Protein AF-A0A0V1KQI8-F1 (afdb_monomer_lite)

Organism: NCBI:txid6335

Structure (mmCIF, N/CA/C/O backbone):
data_AF-A0A0V1KQI8-F1
#
_entry.id   AF-A0A0V1KQI8-F1
#
loop_
_atom_site.group_PDB
_atom_site.id
_atom_site.type_symbol
_atom_site.label_atom_id
_atom_site.label_alt_id
_atom_site.label_comp_id
_atom_site.label_asym_id
_atom_site.label_entity_id
_atom_site.label_seq_id
_atom_site.pdbx_PDB_ins_code
_atom_site.Cartn_x
_atom_site.Cartn_y
_atom_site.Cartn_z
_atom_site.occupancy
_atom_site.B_iso_or_equiv
_atom_site.auth_seq_id
_atom_site.auth_comp_id
_atom_site.auth_asym_id
_atom_site.auth_atom_id
_atom_site.pdbx_PDB_model_num
ATOM 1 N N . MET A 1 1 ? -47.241 50.989 -43.806 1.00 43.31 1 MET A N 1
ATOM 2 C CA . MET A 1 1 ? -47.296 49.546 -44.140 1.00 43.31 1 MET A CA 1
ATOM 3 C C . MET A 1 1 ? -45.907 48.931 -43.971 1.00 43.31 1 MET A C 1
ATOM 5 O O . MET A 1 1 ? -44.962 49.522 -44.458 1.00 43.31 1 MET A O 1
ATOM 9 N N . LYS A 1 2 ? -45.836 47.772 -43.290 1.00 43.31 2 LYS A N 1
ATOM 10 C CA . LYS A 1 2 ? -44.856 46.656 -43.406 1.00 43.31 2 LYS A CA 1
ATOM 11 C C . LYS A 1 2 ? -43.349 46.990 -43.257 1.00 43.31 2 LYS A C 1
ATOM 13 O O . LYS A 1 2 ? -42.741 47.567 -44.138 1.00 43.31 2 LYS A O 1
ATOM 18 N N . LYS A 1 3 ? -42.757 46.705 -42.086 1.00 42.62 3 LYS A N 1
ATOM 19 C CA . LYS A 1 3 ? -42.059 45.454 -41.669 1.00 42.62 3 LYS A CA 1
ATOM 20 C C . LYS A 1 3 ? -40.589 45.385 -42.125 1.00 42.62 3 LYS A C 1
ATOM 22 O O . LYS A 1 3 ? -40.309 45.086 -43.274 1.00 42.62 3 LYS A O 1
ATOM 27 N N . GLY A 1 4 ? -39.677 45.519 -41.161 1.00 38.75 4 GLY A N 1
ATOM 28 C CA . GLY A 1 4 ? -38.266 45.141 -41.272 1.00 38.75 4 GLY A CA 1
ATOM 29 C C . GLY A 1 4 ? -37.797 44.525 -39.955 1.00 38.75 4 GLY A C 1
ATOM 30 O O . GLY A 1 4 ? -37.137 45.178 -39.154 1.00 38.75 4 GLY A O 1
ATOM 31 N N . VAL A 1 5 ? -38.221 43.290 -39.680 1.00 45.06 5 VAL A N 1
ATOM 32 C CA . VAL A 1 5 ? -37.802 42.541 -38.487 1.00 45.06 5 VAL A CA 1
ATOM 33 C C . VAL A 1 5 ? -36.377 42.040 -38.725 1.00 45.06 5 VAL A C 1
ATOM 35 O O . VAL A 1 5 ? -36.150 41.228 -39.620 1.00 45.06 5 VAL A O 1
ATOM 38 N N . LYS A 1 6 ? -35.411 42.515 -37.929 1.00 45.72 6 LYS A N 1
ATOM 39 C CA . LYS A 1 6 ? -34.069 41.921 -37.861 1.00 45.72 6 LYS A CA 1
ATOM 40 C C . LYS A 1 6 ? -34.200 40.485 -37.353 1.00 45.72 6 LYS A C 1
ATOM 42 O O . LYS A 1 6 ? -34.574 40.262 -36.204 1.00 45.72 6 LYS A O 1
ATOM 47 N N . ALA A 1 7 ? -33.875 39.521 -38.209 1.00 47.56 7 ALA A N 1
ATOM 48 C CA . ALA A 1 7 ? -33.742 38.126 -37.825 1.00 47.56 7 ALA A CA 1
ATOM 49 C C . ALA A 1 7 ? -32.539 37.970 -36.881 1.00 47.56 7 ALA A C 1
ATOM 51 O O . ALA A 1 7 ? -31.383 38.080 -37.292 1.00 47.56 7 ALA A O 1
ATOM 52 N N . GLN A 1 8 ? -32.816 37.721 -35.603 1.00 49.09 8 GLN A N 1
ATOM 53 C CA . GLN A 1 8 ? -31.828 37.209 -34.663 1.00 49.09 8 GLN A CA 1
ATOM 54 C C . GLN A 1 8 ? -31.461 35.785 -35.098 1.00 49.09 8 GLN A C 1
ATOM 56 O O . GLN A 1 8 ? -32.296 34.881 -35.089 1.00 49.09 8 GLN A O 1
ATOM 61 N N . LYS A 1 9 ? -30.203 35.577 -35.498 1.00 42.06 9 LYS A N 1
ATOM 62 C CA . LYS A 1 9 ? -29.637 34.237 -35.665 1.00 42.06 9 LYS A CA 1
ATOM 63 C C . LYS A 1 9 ? -29.552 33.610 -34.271 1.00 42.06 9 LYS A C 1
ATOM 65 O O . LYS A 1 9 ? -28.661 33.944 -33.495 1.00 42.06 9 LYS A O 1
ATOM 70 N N . ALA A 1 10 ? -30.497 32.732 -33.947 1.00 45.84 10 ALA A N 1
ATOM 71 C CA . ALA A 1 10 ? -30.422 31.895 -32.760 1.00 45.84 10 ALA A CA 1
ATOM 72 C C . ALA A 1 10 ? -29.189 30.987 -32.886 1.00 45.84 10 ALA A C 1
ATOM 74 O O . ALA A 1 10 ? -29.153 30.070 -33.711 1.00 45.84 10 ALA A O 1
ATOM 75 N N . ALA A 1 11 ? -28.155 31.266 -32.093 1.00 49.91 11 ALA A N 1
ATOM 76 C CA . ALA A 1 11 ? -27.067 30.330 -31.881 1.00 49.91 11 ALA A CA 1
ATOM 77 C C . ALA A 1 11 ? -27.671 29.081 -31.228 1.00 49.91 11 ALA A C 1
ATOM 79 O O . ALA A 1 11 ? -28.151 29.143 -30.098 1.00 49.91 11 ALA A O 1
ATOM 80 N N . LYS A 1 12 ? -27.693 27.957 -31.955 1.00 50.62 12 LYS A N 1
ATOM 81 C CA . LYS A 1 12 ? -27.994 26.652 -31.364 1.00 50.62 12 LYS A CA 1
ATOM 82 C C . LYS A 1 12 ? -26.971 26.428 -30.255 1.00 50.62 12 LYS A C 1
ATOM 84 O O . LYS A 1 12 ? -25.790 26.236 -30.540 1.00 50.62 12 LYS A O 1
ATOM 89 N N . SER A 1 13 ? -27.425 26.504 -29.009 1.00 45.00 13 SER A N 1
ATOM 90 C CA . SER A 1 13 ? -26.677 26.080 -27.837 1.00 45.00 13 SER A CA 1
ATOM 91 C C . SER A 1 13 ? -26.261 24.631 -28.062 1.00 45.00 13 SER A C 1
ATOM 93 O O . SER A 1 13 ? -27.087 23.720 -28.075 1.00 45.00 13 SER A O 1
ATOM 95 N N . GLY A 1 14 ? -24.971 24.438 -28.339 1.00 50.56 14 GLY A N 1
ATOM 96 C CA . GLY A 1 14 ? -24.377 23.120 -28.462 1.00 50.56 14 GLY A CA 1
ATOM 97 C C . GLY A 1 14 ? -24.629 22.363 -27.170 1.00 50.56 14 GLY A C 1
ATOM 98 O O . GLY A 1 14 ? -24.186 22.782 -26.102 1.00 50.56 14 GLY A O 1
ATOM 99 N N . ASP A 1 15 ? -25.379 21.274 -27.282 1.00 50.53 15 ASP A N 1
ATOM 100 C CA . ASP A 1 15 ? -25.628 20.324 -26.214 1.00 50.53 15 ASP A CA 1
ATOM 101 C C . ASP A 1 15 ? -24.279 19.740 -25.769 1.00 50.53 15 ASP A C 1
ATOM 103 O O . ASP A 1 15 ? -23.723 18.816 -26.373 1.00 50.53 15 ASP A O 1
ATOM 107 N N . HIS A 1 16 ? -23.673 20.360 -24.755 1.00 62.31 16 HIS A N 1
ATOM 108 C CA . HIS A 1 16 ? -22.486 19.836 -24.106 1.00 62.31 16 HIS A CA 1
ATOM 109 C C . HIS A 1 16 ? -22.902 18.566 -23.371 1.00 62.31 16 HIS A C 1
ATOM 111 O O . HIS A 1 16 ? -23.246 18.619 -22.189 1.00 62.31 16 HIS A O 1
ATOM 117 N N . LYS A 1 17 ? -22.852 17.424 -24.079 1.00 62.81 17 LYS A N 1
ATOM 118 C CA . LYS A 1 17 ? -22.967 16.081 -23.500 1.00 62.81 17 LYS A CA 1
ATOM 119 C C . LYS A 1 17 ? -22.202 16.072 -22.183 1.00 62.81 17 LYS A C 1
ATOM 121 O O . LYS A 1 17 ? -20.971 16.166 -22.173 1.00 62.81 17 LYS A O 1
ATOM 126 N N . ARG A 1 18 ? -22.952 16.018 -21.078 1.00 64.69 18 ARG A N 1
ATOM 127 C CA . ARG A 1 18 ? -22.412 15.997 -19.719 1.00 64.69 18 ARG A CA 1
ATOM 128 C C . ARG A 1 18 ? -21.355 14.902 -19.679 1.00 64.69 18 ARG A C 1
ATOM 130 O O . ARG A 1 18 ? -21.665 13.734 -19.905 1.00 64.69 18 ARG A O 1
ATOM 137 N N . ARG A 1 19 ? -20.091 15.288 -19.479 1.00 65.19 19 ARG A N 1
ATOM 138 C CA . ARG A 1 19 ? -18.984 14.333 -19.395 1.00 65.19 19 ARG A CA 1
ATOM 139 C C . ARG A 1 19 ? -19.321 13.368 -18.268 1.00 65.19 19 ARG A C 1
ATOM 141 O O . ARG A 1 19 ? -19.397 13.783 -17.114 1.00 65.19 19 ARG A O 1
ATOM 148 N N . HIS A 1 20 ? -19.554 12.103 -18.608 1.00 62.19 20 HIS A N 1
ATOM 149 C CA . HIS A 1 20 ? -19.769 11.082 -17.596 1.00 62.19 20 HIS A CA 1
ATOM 150 C C . HIS A 1 20 ? -18.548 11.079 -16.665 1.00 62.19 20 HIS A C 1
ATOM 152 O O . HIS A 1 20 ? -17.416 11.055 -17.168 1.00 62.19 20 HIS A O 1
ATOM 158 N N . PRO A 1 21 ? -18.736 11.142 -15.335 1.00 63.25 21 PRO A N 1
ATOM 159 C CA . PRO A 1 21 ? -17.620 11.048 -14.410 1.00 63.25 21 PRO A CA 1
ATOM 160 C C . PRO A 1 21 ? -16.864 9.752 -14.702 1.00 63.25 21 PRO A C 1
ATOM 162 O O . PRO A 1 21 ? -17.463 8.676 -14.786 1.00 63.25 21 PRO A O 1
ATOM 165 N N . ARG A 1 22 ? -15.549 9.863 -14.932 1.00 69.00 22 ARG A N 1
ATOM 166 C CA . ARG A 1 22 ? -14.702 8.696 -15.203 1.00 69.00 22 ARG A CA 1
ATOM 167 C C . ARG A 1 22 ? -14.851 7.736 -14.026 1.00 69.00 22 ARG A C 1
ATOM 169 O O . ARG A 1 22 ? -14.637 8.141 -12.882 1.00 69.00 22 ARG A O 1
ATOM 176 N N . LYS A 1 23 ? -15.217 6.482 -14.308 1.00 71.12 23 LYS A N 1
ATOM 177 C CA . LYS A 1 23 ? -15.204 5.418 -13.299 1.00 71.12 23 LYS A CA 1
ATOM 178 C C . LYS A 1 23 ? -13.810 5.388 -12.669 1.00 71.12 23 LYS A C 1
ATOM 180 O O . LYS A 1 23 ? -12.810 5.359 -13.389 1.00 71.12 23 LYS A O 1
ATOM 185 N N . LYS A 1 24 ? -13.749 5.464 -11.338 1.00 80.69 24 LYS A N 1
ATOM 186 C CA . LYS A 1 24 ? -12.502 5.250 -10.600 1.00 80.69 24 LYS A CA 1
ATOM 187 C C . LYS A 1 24 ? -12.117 3.787 -10.830 1.00 80.69 24 LYS A C 1
ATOM 189 O O . LYS A 1 24 ? -12.959 2.920 -10.646 1.00 80.69 24 LYS A O 1
ATOM 194 N N . SER A 1 25 ? -10.906 3.555 -11.319 1.00 91.25 25 SER A N 1
ATOM 195 C CA . SER A 1 25 ? -10.372 2.237 -11.671 1.00 91.25 25 SER A CA 1
ATOM 196 C C . SER A 1 25 ? -8.899 2.207 -11.288 1.00 91.25 25 SER A C 1
ATOM 198 O O . SER A 1 25 ? -8.212 3.233 -11.369 1.00 91.25 25 SER A O 1
ATOM 200 N N . PHE A 1 26 ? -8.402 1.037 -10.905 1.00 94.56 26 PHE A N 1
ATOM 201 C CA . PHE A 1 26 ? -6.999 0.804 -10.597 1.00 94.56 26 PHE A CA 1
ATOM 202 C C . PHE A 1 26 ? -6.128 0.599 -11.841 1.00 94.56 26 PHE A C 1
ATOM 204 O O . PHE A 1 26 ? -4.920 0.405 -11.704 1.00 94.56 26 PHE A O 1
ATOM 211 N N . ALA A 1 27 ? -6.685 0.714 -13.053 1.00 93.25 27 ALA A N 1
ATOM 212 C CA . ALA A 1 27 ? -5.983 0.413 -14.301 1.00 93.25 27 ALA A CA 1
ATOM 213 C C . ALA A 1 27 ? -4.622 1.118 -14.454 1.00 93.25 27 ALA A C 1
ATOM 215 O O . ALA A 1 27 ? -3.647 0.502 -14.885 1.00 93.25 27 ALA A O 1
ATOM 216 N N . SER A 1 28 ? -4.521 2.392 -14.050 1.00 94.06 28 SER A N 1
ATOM 217 C CA . SER A 1 28 ? -3.248 3.128 -14.090 1.00 94.06 28 SER A CA 1
ATOM 218 C C . SER A 1 28 ? -2.199 2.513 -13.162 1.00 94.06 28 SER A C 1
ATOM 220 O O . SER A 1 28 ? -1.040 2.391 -13.546 1.00 94.06 28 SER A O 1
ATOM 222 N N . TYR A 1 29 ? -2.588 2.118 -11.948 1.00 95.62 29 TYR A N 1
ATOM 223 C CA . TYR A 1 29 ? -1.676 1.536 -10.963 1.00 95.62 29 TYR A CA 1
ATOM 224 C C . TYR A 1 29 ? -1.259 0.123 -11.361 1.00 95.62 29 TYR A C 1
ATOM 226 O O . TYR A 1 29 ? -0.078 -0.203 -11.293 1.00 95.62 29 TYR A O 1
ATOM 234 N N . ILE A 1 30 ? -2.206 -0.681 -11.853 1.00 95.94 30 ILE A N 1
ATOM 235 C CA . ILE A 1 30 ? -1.940 -2.024 -12.382 1.00 95.94 30 ILE A CA 1
ATOM 236 C C . ILE A 1 30 ? -0.916 -1.936 -13.518 1.00 95.94 30 ILE A C 1
ATOM 238 O O . ILE A 1 30 ? 0.061 -2.682 -13.532 1.00 95.94 30 ILE A O 1
ATOM 242 N N . TYR A 1 31 ? -1.080 -0.976 -14.431 1.00 96.00 31 TYR A N 1
ATOM 243 C CA . TYR A 1 31 ? -0.121 -0.755 -15.509 1.00 96.00 31 TYR A CA 1
ATOM 244 C C . TYR A 1 31 ? 1.256 -0.304 -14.997 1.00 96.00 31 TYR A C 1
ATOM 246 O O . TYR A 1 31 ? 2.276 -0.812 -15.462 1.00 96.00 31 TYR A O 1
ATOM 254 N N . MET A 1 32 ? 1.312 0.606 -14.018 1.00 95.94 32 MET A N 1
ATOM 255 C CA . MET A 1 32 ? 2.579 1.040 -13.412 1.00 95.94 32 MET A CA 1
ATOM 256 C C . MET A 1 32 ? 3.337 -0.124 -12.766 1.00 95.94 32 MET A C 1
ATOM 258 O O . MET A 1 32 ? 4.540 -0.251 -12.981 1.00 95.94 32 MET A O 1
ATOM 262 N N . VAL A 1 33 ? 2.643 -0.987 -12.018 1.00 96.31 33 VAL A N 1
ATOM 263 C CA . VAL A 1 33 ? 3.242 -2.179 -11.399 1.00 96.31 33 VAL A CA 1
ATOM 264 C C . VAL A 1 33 ? 3.704 -3.168 -12.469 1.00 96.31 33 VAL A C 1
ATOM 266 O O . VAL A 1 33 ? 4.825 -3.666 -12.397 1.00 96.31 33 VAL A O 1
ATOM 269 N N . LEU A 1 34 ? 2.903 -3.395 -13.517 1.00 96.94 34 LEU A N 1
ATOM 270 C CA . LEU A 1 34 ? 3.294 -4.265 -14.627 1.00 96.94 34 LEU A CA 1
ATOM 271 C C . LEU A 1 34 ? 4.593 -3.793 -15.285 1.00 96.94 34 LEU A C 1
ATOM 273 O O . LEU A 1 34 ? 5.467 -4.609 -15.553 1.00 96.94 34 LEU A O 1
ATOM 277 N N . LYS A 1 35 ? 4.756 -2.485 -15.508 1.00 97.31 35 LYS A N 1
ATOM 278 C CA . LYS A 1 35 ? 5.973 -1.934 -16.120 1.00 97.31 35 LYS A CA 1
ATOM 279 C C . LYS A 1 35 ? 7.204 -1.985 -15.221 1.00 97.31 35 LYS A C 1
ATOM 281 O O . LYS A 1 35 ? 8.309 -2.017 -15.751 1.00 97.31 35 LYS A O 1
ATOM 286 N N . GLN A 1 36 ? 7.030 -2.032 -13.902 1.00 96.69 36 GLN A N 1
ATOM 287 C CA . GLN A 1 36 ? 8.140 -2.256 -12.971 1.00 96.69 36 GLN A CA 1
ATOM 288 C C . GLN A 1 36 ? 8.685 -3.686 -13.062 1.00 96.69 36 GLN A C 1
ATOM 290 O O . GLN A 1 36 ? 9.888 -3.879 -12.931 1.00 96.69 36 GLN A O 1
ATOM 295 N N . ILE A 1 37 ? 7.814 -4.672 -13.302 1.00 96.62 37 ILE A N 1
ATOM 296 C CA . ILE A 1 37 ? 8.188 -6.094 -13.360 1.00 96.62 37 ILE A CA 1
ATOM 297 C C . ILE A 1 37 ? 8.589 -6.498 -14.790 1.00 96.62 37 ILE A C 1
ATOM 299 O O . ILE A 1 37 ? 9.595 -7.172 -14.995 1.00 96.62 37 ILE A O 1
ATOM 303 N N . HIS A 1 38 ? 7.825 -6.055 -15.794 1.00 96.69 38 HIS A N 1
ATOM 304 C CA . HIS A 1 38 ? 8.009 -6.389 -17.208 1.00 96.69 38 HIS A CA 1
ATOM 305 C C . HIS A 1 38 ? 7.859 -5.149 -18.115 1.00 96.69 38 HIS A C 1
ATOM 307 O O . HIS A 1 38 ? 6.771 -4.870 -18.632 1.00 96.69 38 HIS A O 1
ATOM 313 N N . PRO A 1 39 ? 8.954 -4.414 -18.387 1.00 96.12 39 PRO A N 1
ATOM 314 C CA . PRO A 1 39 ? 8.909 -3.151 -19.132 1.00 96.12 39 PRO A CA 1
ATOM 315 C C . PRO A 1 39 ? 8.323 -3.260 -20.550 1.00 96.12 39 PRO A C 1
ATOM 317 O O . PRO A 1 39 ? 7.608 -2.363 -21.005 1.00 96.12 39 PRO A O 1
ATOM 320 N N . TYR A 1 40 ? 8.564 -4.374 -21.242 1.00 95.69 40 TYR A N 1
ATOM 321 C CA . TYR A 1 40 ? 8.193 -4.552 -22.653 1.00 95.69 40 TYR A CA 1
ATOM 322 C C . TYR A 1 40 ? 6.845 -5.258 -22.869 1.00 95.69 40 TYR A C 1
ATOM 324 O O . TYR A 1 40 ? 6.329 -5.253 -23.982 1.00 95.69 40 TYR A O 1
ATOM 332 N N . ILE A 1 41 ? 6.233 -5.820 -21.822 1.00 95.69 41 ILE A N 1
ATOM 333 C CA . ILE A 1 41 ? 4.964 -6.558 -21.930 1.00 95.69 41 ILE A CA 1
ATOM 334 C C . ILE A 1 41 ? 3.774 -5.591 -21.853 1.00 95.69 41 ILE A C 1
ATOM 336 O O . ILE A 1 41 ? 3.774 -4.636 -21.069 1.00 95.69 41 ILE A O 1
ATOM 340 N N . GLY A 1 42 ? 2.765 -5.816 -22.695 1.00 94.31 42 GLY A N 1
ATOM 341 C CA . GLY A 1 42 ? 1.478 -5.118 -22.668 1.00 94.31 42 GLY A CA 1
ATOM 342 C C . GLY A 1 42 ? 0.379 -5.958 -22.013 1.00 94.31 42 GLY A C 1
ATOM 343 O O . GLY A 1 42 ? 0.493 -7.174 -21.909 1.00 94.31 42 GLY A O 1
ATOM 344 N N . ILE A 1 43 ? -0.706 -5.309 -21.592 1.00 96.44 43 ILE A N 1
ATOM 345 C CA . ILE A 1 43 ? -1.884 -5.962 -21.004 1.00 96.44 43 ILE A CA 1
ATOM 346 C C . ILE A 1 43 ? -3.122 -5.626 -21.834 1.00 96.44 43 ILE A C 1
ATOM 348 O O . ILE A 1 43 ? -3.325 -4.477 -22.223 1.00 96.44 43 ILE A O 1
ATOM 352 N N . SER A 1 44 ? -3.942 -6.634 -22.133 1.00 97.38 44 SER A N 1
ATOM 353 C CA . SER A 1 44 ? -5.177 -6.444 -22.900 1.00 97.38 44 SER A CA 1
ATOM 354 C C . SER A 1 44 ? -6.266 -5.776 -22.055 1.00 97.38 44 SER A C 1
ATOM 356 O O . SER A 1 44 ? -6.281 -5.902 -20.831 1.00 97.38 44 SER A O 1
ATOM 358 N N . ASN A 1 45 ? -7.239 -5.121 -22.696 1.00 95.00 45 ASN A N 1
ATOM 359 C CA . ASN A 1 45 ? -8.359 -4.485 -21.988 1.00 95.00 45 ASN A CA 1
ATOM 360 C C . ASN A 1 45 ? -9.180 -5.488 -21.158 1.00 95.00 45 ASN A C 1
ATOM 362 O O . ASN A 1 45 ? -9.629 -5.163 -20.060 1.00 95.00 45 ASN A O 1
ATOM 366 N N . ARG A 1 46 ? -9.342 -6.725 -21.654 1.00 97.00 46 ARG A N 1
ATOM 367 C CA . ARG A 1 46 ? -10.029 -7.799 -20.923 1.00 97.00 46 ARG A CA 1
ATOM 368 C C . ARG A 1 46 ? -9.244 -8.214 -19.679 1.00 97.00 46 ARG A C 1
ATOM 370 O O . ARG A 1 46 ? -9.827 -8.292 -18.605 1.00 97.00 46 ARG A O 1
ATOM 377 N N . ALA A 1 47 ? -7.935 -8.431 -19.814 1.00 97.00 47 ALA A N 1
ATOM 378 C CA . ALA A 1 47 ? -7.075 -8.758 -18.678 1.00 97.00 47 ALA A CA 1
ATOM 379 C C . ALA A 1 47 ? -7.039 -7.614 -17.653 1.00 97.00 47 ALA A C 1
ATOM 381 O O . ALA A 1 47 ? -7.132 -7.864 -16.456 1.00 97.00 47 ALA A O 1
ATOM 382 N N . MET A 1 48 ? -7.000 -6.361 -18.113 1.00 95.88 48 MET A N 1
ATOM 383 C CA . MET A 1 48 ? -7.069 -5.191 -17.239 1.00 95.88 48 MET A CA 1
ATOM 384 C C . MET A 1 48 ? -8.370 -5.155 -16.431 1.00 95.88 48 MET A C 1
ATOM 386 O O . MET A 1 48 ? -8.326 -4.934 -15.227 1.00 95.88 48 MET A O 1
ATOM 390 N N . SER A 1 49 ? -9.518 -5.420 -17.065 1.00 95.81 49 SER A N 1
ATOM 391 C CA . SER A 1 49 ? -10.807 -5.465 -16.362 1.00 95.81 49 SER A CA 1
ATOM 392 C C . SER A 1 49 ? -10.854 -6.567 -15.304 1.00 95.81 49 SER A C 1
ATOM 394 O O . SER A 1 49 ? -11.400 -6.341 -14.231 1.00 95.81 49 SER A O 1
ATOM 396 N N . ILE A 1 50 ? -10.281 -7.742 -15.589 1.00 97.00 50 ILE A N 1
ATOM 397 C CA . ILE A 1 50 ? -10.210 -8.850 -14.624 1.00 97.00 50 ILE A CA 1
ATOM 398 C C . ILE A 1 50 ? -9.351 -8.447 -13.421 1.00 97.00 50 ILE A C 1
ATOM 400 O O . ILE A 1 50 ? -9.760 -8.647 -12.281 1.00 97.00 50 ILE A O 1
ATOM 404 N N . MET A 1 51 ? -8.189 -7.836 -13.669 1.00 97.38 51 MET A N 1
ATOM 405 C CA . MET A 1 51 ? -7.291 -7.375 -12.607 1.00 97.38 51 MET A CA 1
ATOM 406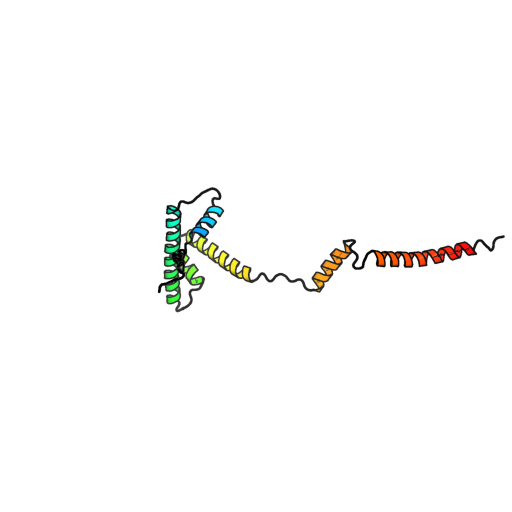 C C . MET A 1 51 ? -7.921 -6.266 -11.756 1.00 97.38 51 MET A C 1
ATOM 408 O O . MET A 1 51 ? -7.781 -6.283 -10.538 1.00 97.38 51 MET A O 1
ATOM 412 N N . ASP A 1 52 ? -8.636 -5.324 -12.374 1.00 95.62 52 ASP A N 1
ATOM 413 C CA . ASP A 1 52 ? -9.334 -4.249 -11.661 1.00 95.62 52 ASP A CA 1
ATOM 414 C C . ASP A 1 52 ? -10.422 -4.814 -10.733 1.00 95.62 52 ASP A C 1
ATOM 416 O O . ASP A 1 52 ? -10.464 -4.488 -9.549 1.00 95.62 52 ASP A O 1
ATOM 420 N N . SER A 1 53 ? -11.245 -5.742 -11.233 1.00 96.56 53 SER A N 1
ATOM 421 C CA . SER A 1 53 ? -12.247 -6.439 -10.418 1.00 96.56 53 SER A CA 1
ATOM 422 C C . SER A 1 53 ? -11.626 -7.277 -9.299 1.00 96.56 53 SER A C 1
ATOM 424 O O . SER A 1 53 ? -12.152 -7.278 -8.190 1.00 96.56 53 SER A O 1
ATOM 426 N N . PHE A 1 54 ? -10.497 -7.945 -9.554 1.00 96.75 54 PHE A N 1
ATOM 427 C CA . PHE A 1 54 ? -9.774 -8.703 -8.531 1.00 96.75 54 PHE A CA 1
ATOM 428 C C . PHE A 1 54 ? -9.318 -7.810 -7.369 1.00 96.75 54 PHE A C 1
ATOM 430 O O . PHE A 1 54 ? -9.466 -8.186 -6.208 1.00 96.75 54 PHE A O 1
ATOM 437 N N . VAL A 1 55 ? -8.813 -6.607 -7.662 1.00 96.19 55 VAL A N 1
ATOM 438 C CA . VAL A 1 55 ? -8.418 -5.650 -6.616 1.00 96.19 55 VAL A CA 1
ATOM 439 C C . VAL A 1 55 ? -9.616 -5.261 -5.749 1.00 96.19 55 VAL A C 1
ATOM 441 O O . VAL A 1 55 ? -9.480 -5.226 -4.526 1.00 96.19 55 VAL A O 1
ATOM 444 N N . TYR A 1 56 ? -10.781 -5.010 -6.352 1.00 95.69 56 TYR A N 1
ATOM 445 C CA . TYR A 1 56 ? -11.997 -4.699 -5.599 1.00 95.69 56 TYR A CA 1
ATOM 446 C C . TYR A 1 56 ? -12.480 -5.870 -4.735 1.00 95.69 56 TYR A C 1
ATOM 448 O O . TYR A 1 56 ? -12.782 -5.652 -3.567 1.00 95.69 56 TYR A O 1
ATOM 456 N N . ASP A 1 57 ? -12.473 -7.104 -5.250 1.00 96.81 57 ASP A N 1
ATOM 457 C CA . ASP A 1 57 ? -12.870 -8.290 -4.474 1.00 96.81 57 ASP A CA 1
ATOM 458 C C . ASP A 1 57 ? -11.983 -8.474 -3.228 1.00 96.81 57 ASP A C 1
ATOM 460 O O . ASP A 1 57 ? -12.471 -8.640 -2.110 1.00 96.81 57 ASP A O 1
ATOM 464 N N . ILE A 1 58 ? -10.661 -8.353 -3.383 1.00 96.50 58 ILE A N 1
ATOM 465 C CA . ILE A 1 58 ? -9.737 -8.442 -2.244 1.00 96.50 58 ILE A CA 1
ATOM 466 C C . ILE A 1 58 ? -9.918 -7.271 -1.273 1.00 96.50 58 ILE A C 1
ATOM 468 O O . ILE A 1 58 ? -9.869 -7.471 -0.057 1.00 96.50 58 ILE A O 1
ATOM 472 N N . PHE A 1 59 ? -10.136 -6.058 -1.786 1.00 96.25 59 PHE A N 1
ATOM 473 C CA . PHE A 1 59 ? -10.365 -4.877 -0.958 1.00 96.25 59 PHE A CA 1
ATOM 474 C C . PHE A 1 59 ? -11.622 -5.023 -0.097 1.00 96.25 59 PHE A C 1
ATOM 476 O O . PHE A 1 59 ? -11.553 -4.803 1.112 1.00 96.25 59 PHE A O 1
ATOM 483 N N . ASP A 1 60 ? -12.738 -5.441 -0.693 1.00 96.56 60 ASP A N 1
ATOM 484 C CA . ASP A 1 60 ? -14.004 -5.610 0.017 1.00 96.56 60 ASP A CA 1
ATOM 485 C C . ASP A 1 60 ? -13.893 -6.710 1.077 1.00 96.56 60 ASP A C 1
ATOM 487 O O . ASP A 1 60 ? -14.294 -6.503 2.225 1.00 96.56 60 ASP A O 1
ATOM 491 N N . ARG A 1 61 ? -13.253 -7.842 0.754 1.00 97.44 61 ARG A N 1
ATOM 492 C CA . ARG A 1 61 ? -12.991 -8.909 1.735 1.00 97.44 61 ARG A CA 1
ATOM 493 C C . ARG A 1 61 ? -12.163 -8.408 2.917 1.00 97.44 61 ARG A C 1
ATOM 495 O O . ARG A 1 61 ? -12.523 -8.660 4.066 1.00 97.44 61 ARG A O 1
ATOM 502 N N . LEU A 1 62 ? -11.080 -7.672 2.655 1.00 97.12 62 LEU A N 1
ATOM 503 C CA . LEU A 1 62 ? -10.227 -7.098 3.702 1.00 97.12 62 LEU A CA 1
ATOM 504 C C . LEU A 1 62 ? -10.976 -6.085 4.567 1.00 97.12 62 LEU A C 1
ATOM 506 O O . LEU A 1 62 ? -10.823 -6.100 5.787 1.00 97.12 62 LEU A O 1
ATOM 510 N N . ALA A 1 63 ? -11.772 -5.212 3.952 1.00 96.56 63 ALA A N 1
ATOM 511 C CA . ALA A 1 63 ? -12.528 -4.185 4.656 1.00 96.56 63 ALA A CA 1
ATOM 512 C C . ALA A 1 63 ? -13.590 -4.796 5.578 1.00 96.56 63 ALA A C 1
ATOM 514 O O . ALA A 1 63 ? -13.700 -4.395 6.739 1.00 96.56 63 ALA A O 1
ATOM 515 N N . VAL A 1 64 ? -14.328 -5.797 5.088 1.00 97.12 64 VAL A N 1
ATOM 516 C CA . VAL A 1 64 ? -15.329 -6.522 5.881 1.00 97.12 64 VAL A CA 1
ATOM 517 C C . VAL A 1 64 ? -14.668 -7.220 7.066 1.00 97.12 64 VAL A C 1
ATOM 519 O O . VAL A 1 64 ? -15.127 -7.071 8.199 1.00 97.12 64 VAL A O 1
ATOM 522 N N . GLU A 1 65 ? -13.569 -7.935 6.835 1.00 97.25 65 GLU A N 1
ATOM 523 C CA . GLU A 1 65 ? -12.904 -8.685 7.899 1.00 97.25 65 GLU A CA 1
ATOM 524 C C . GLU A 1 65 ? -12.254 -7.755 8.937 1.00 97.25 65 GLU A C 1
ATOM 526 O O . GLU A 1 65 ? -12.404 -7.955 10.142 1.00 97.25 65 GLU A O 1
ATOM 531 N N . ALA A 1 66 ? -11.622 -6.664 8.500 1.00 97.31 66 ALA A N 1
ATOM 532 C CA . ALA A 1 66 ? -11.071 -5.661 9.408 1.00 97.31 66 ALA A CA 1
ATOM 533 C C . ALA A 1 66 ? -12.160 -4.939 10.219 1.00 97.31 66 ALA A C 1
ATOM 535 O O . ALA A 1 66 ? -11.957 -4.654 11.399 1.00 97.31 66 ALA A O 1
ATOM 536 N N . SER A 1 67 ? -13.327 -4.679 9.618 1.00 96.88 67 SER A N 1
ATOM 537 C CA . SER A 1 67 ? -14.481 -4.115 10.326 1.00 96.88 67 SER A CA 1
ATOM 538 C C . SER A 1 67 ? -15.001 -5.069 11.403 1.00 96.88 67 SER A C 1
ATOM 540 O O . SER A 1 67 ? -15.227 -4.641 12.535 1.00 96.88 67 SER A O 1
ATOM 542 N N . ARG A 1 68 ? -15.112 -6.370 11.101 1.00 96.38 68 ARG A N 1
ATOM 543 C CA . ARG A 1 68 ? -15.479 -7.392 12.094 1.00 96.38 68 ARG A CA 1
ATOM 544 C C . ARG A 1 68 ? -14.485 -7.428 13.254 1.00 96.38 68 ARG A C 1
ATOM 546 O O . ARG A 1 68 ? -14.901 -7.387 14.407 1.00 96.38 68 ARG A O 1
ATOM 553 N N . LEU A 1 69 ? -13.182 -7.423 12.968 1.00 96.50 69 LEU A N 1
ATOM 554 C CA . LEU A 1 69 ? -12.124 -7.407 13.988 1.00 96.50 69 LEU A CA 1
ATOM 555 C C . LEU A 1 69 ? -12.153 -6.154 14.877 1.00 96.50 69 LEU A C 1
ATOM 557 O O . LEU A 1 69 ? -11.931 -6.254 16.089 1.00 96.50 69 LEU A O 1
ATOM 561 N N . ALA A 1 70 ? -12.455 -4.988 14.302 1.00 96.31 70 ALA A N 1
ATOM 562 C CA . ALA A 1 70 ? -12.630 -3.753 15.063 1.00 96.31 70 ALA A CA 1
ATOM 563 C C . ALA A 1 70 ? -13.837 -3.852 16.010 1.00 96.31 70 ALA A C 1
ATOM 565 O O . ALA A 1 70 ? -13.711 -3.537 17.196 1.00 96.31 70 ALA A O 1
ATOM 566 N N . ASN A 1 71 ? -14.958 -4.393 15.520 1.00 95.31 71 ASN A N 1
ATOM 567 C CA . ASN A 1 71 ? -16.172 -4.600 16.310 1.00 95.31 71 ASN A CA 1
ATOM 568 C C . ASN A 1 71 ? -15.960 -5.607 17.451 1.00 95.31 71 ASN A C 1
ATOM 570 O O . ASN A 1 71 ? -16.381 -5.343 18.574 1.00 95.31 71 ASN A O 1
ATOM 574 N N . TYR A 1 72 ? -15.245 -6.715 17.215 1.00 94.25 72 TYR A N 1
ATOM 575 C CA . TYR A 1 72 ? -14.885 -7.662 18.282 1.00 94.25 72 TYR A CA 1
ATOM 576 C C . TYR A 1 72 ? -14.036 -7.012 19.376 1.00 94.25 72 TYR A C 1
ATOM 578 O O . TYR A 1 72 ? -14.194 -7.316 20.555 1.00 94.25 72 TYR A O 1
ATOM 586 N N . SER A 1 73 ? -13.165 -6.082 18.988 1.00 91.75 73 SER A N 1
ATOM 587 C CA . SER A 1 73 ? -12.309 -5.333 19.911 1.00 91.75 73 SER A CA 1
ATOM 588 C C . SER A 1 73 ? -13.012 -4.123 20.545 1.00 91.75 73 SER A C 1
ATOM 590 O O . SER A 1 73 ? -12.348 -3.351 21.236 1.00 91.75 73 SER A O 1
ATOM 592 N N . GLN A 1 74 ? -14.316 -3.930 20.292 1.00 92.94 74 GLN A N 1
ATOM 593 C CA . GLN A 1 74 ? -15.119 -2.779 20.738 1.00 92.94 74 GLN A CA 1
ATOM 594 C C . GLN A 1 74 ? -14.526 -1.423 20.317 1.00 92.94 74 GLN A C 1
ATOM 596 O O . GLN A 1 74 ? -14.573 -0.437 21.052 1.00 92.94 74 GLN A O 1
ATOM 601 N N . ARG A 1 75 ? -13.927 -1.365 19.121 1.00 92.38 75 ARG A N 1
ATOM 602 C CA . ARG A 1 75 ? -13.350 -0.145 18.545 1.00 92.38 75 ARG A CA 1
ATOM 603 C C . ARG A 1 75 ? -14.182 0.331 17.365 1.00 92.38 75 ARG A C 1
ATOM 605 O O . ARG A 1 75 ? -14.503 -0.441 16.473 1.00 92.38 75 ARG A O 1
ATOM 612 N N . THR A 1 76 ? -14.430 1.635 17.308 1.00 93.12 76 THR A N 1
ATOM 613 C CA . THR A 1 76 ? -15.101 2.298 16.175 1.00 93.12 76 THR A CA 1
ATOM 614 C 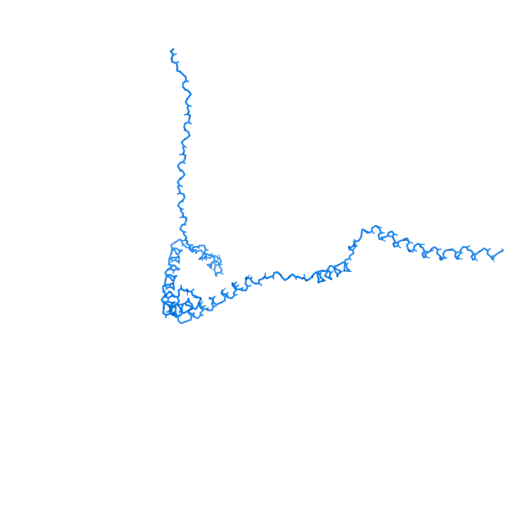C . THR A 1 76 ? -14.137 2.703 15.057 1.00 93.12 76 THR A C 1
ATOM 616 O O . THR A 1 76 ? -14.563 3.167 14.003 1.00 93.12 76 THR A O 1
ATOM 619 N N . THR A 1 77 ? -12.831 2.554 15.285 1.00 95.00 77 THR A N 1
ATOM 620 C CA . THR A 1 77 ? -11.775 2.963 14.356 1.00 95.00 77 THR A CA 1
ATOM 621 C C . THR A 1 77 ? -11.009 1.738 13.882 1.00 95.00 77 THR A C 1
ATOM 623 O O . THR A 1 77 ? -10.424 1.022 14.693 1.00 95.00 77 THR A O 1
ATOM 626 N N . ILE A 1 78 ? -10.959 1.533 12.565 1.00 95.69 78 ILE A N 1
ATOM 627 C CA . ILE A 1 78 ? -10.126 0.500 11.942 1.00 95.69 78 ILE A CA 1
ATOM 628 C C . ILE A 1 78 ? -8.682 1.009 11.904 1.00 95.69 78 ILE A C 1
ATOM 630 O O . ILE A 1 78 ? -8.377 1.993 11.228 1.00 95.69 78 ILE A O 1
ATOM 634 N N . THR A 1 79 ? -7.784 0.356 12.639 1.00 95.19 79 THR A N 1
ATOM 635 C CA . THR A 1 79 ? -6.352 0.675 12.663 1.00 95.19 79 THR A CA 1
ATOM 636 C C . THR A 1 79 ? -5.572 -0.261 11.739 1.00 95.19 79 THR A C 1
ATOM 638 O O . THR A 1 79 ? -6.088 -1.252 11.215 1.00 95.19 79 THR A O 1
ATOM 641 N N . SER A 1 80 ? -4.280 0.022 11.542 1.00 93.88 80 SER A N 1
ATOM 642 C CA . SER A 1 80 ? -3.394 -0.870 10.785 1.00 93.88 80 SER A CA 1
ATOM 643 C C . SER A 1 80 ? -3.307 -2.274 11.391 1.00 93.88 80 SER A C 1
ATOM 645 O O . SER A 1 80 ? -3.020 -3.219 10.660 1.00 93.88 80 SER A O 1
ATOM 647 N N . ARG A 1 81 ? -3.594 -2.435 12.692 1.00 94.31 81 ARG A N 1
ATOM 648 C CA . ARG A 1 81 ? -3.599 -3.737 13.367 1.00 94.31 81 ARG A CA 1
ATOM 649 C C . ARG A 1 81 ? -4.738 -4.627 12.879 1.00 94.31 81 ARG A C 1
ATOM 651 O O . ARG A 1 81 ? -4.491 -5.799 12.604 1.00 94.31 81 ARG A O 1
ATOM 658 N N . GLU A 1 82 ? -5.953 -4.094 12.754 1.00 95.69 82 GLU A N 1
ATOM 659 C CA . GLU A 1 82 ? -7.101 -4.861 12.262 1.00 95.69 82 GLU A CA 1
ATOM 660 C C . GLU A 1 82 ? -6.911 -5.232 10.784 1.00 95.69 82 GLU A C 1
ATOM 662 O O . GLU A 1 82 ? -7.164 -6.373 10.410 1.00 95.69 82 GLU A O 1
ATOM 667 N N . ILE A 1 83 ? -6.344 -4.333 9.969 1.00 96.81 83 ILE A N 1
ATOM 668 C CA . ILE A 1 83 ? -5.972 -4.644 8.578 1.00 96.81 83 ILE A CA 1
ATOM 669 C C . ILE A 1 83 ? -4.904 -5.749 8.525 1.00 96.81 83 ILE A C 1
ATOM 671 O O . ILE A 1 83 ? -5.037 -6.706 7.769 1.00 96.81 83 ILE A O 1
ATOM 675 N N . GLN A 1 84 ? -3.854 -5.664 9.346 1.00 96.19 84 GLN A N 1
ATOM 676 C CA . GLN A 1 84 ? -2.782 -6.664 9.381 1.00 96.19 84 GLN A CA 1
ATOM 677 C C . GLN A 1 84 ? -3.288 -8.045 9.824 1.00 96.19 84 GLN A C 1
ATOM 679 O O . GLN A 1 84 ? -2.845 -9.065 9.295 1.00 96.19 84 GLN A O 1
ATOM 684 N N . ALA A 1 85 ? -4.211 -8.087 10.785 1.00 96.00 85 ALA A N 1
ATOM 685 C CA . ALA A 1 85 ? -4.865 -9.319 11.206 1.00 96.00 85 ALA A CA 1
ATOM 686 C C . ALA A 1 85 ? -5.794 -9.870 10.110 1.00 96.00 85 ALA A C 1
ATOM 688 O O . ALA A 1 85 ? -5.698 -11.053 9.796 1.00 96.00 85 ALA A O 1
ATOM 689 N N . ALA A 1 86 ? -6.594 -9.024 9.453 1.00 97.00 86 ALA A N 1
ATOM 690 C CA . ALA A 1 86 ? -7.448 -9.422 8.331 1.00 97.00 86 ALA A CA 1
ATOM 691 C C . ALA A 1 86 ? -6.642 -10.037 7.172 1.00 97.00 86 ALA A C 1
ATOM 693 O O . ALA A 1 86 ? -7.015 -11.080 6.643 1.00 97.00 86 ALA A O 1
ATOM 694 N N . VAL A 1 87 ? -5.485 -9.456 6.828 1.00 97.50 87 VAL A N 1
ATOM 695 C CA . VAL A 1 87 ? -4.567 -10.018 5.818 1.00 97.50 87 VAL A CA 1
ATOM 696 C C . VAL A 1 87 ? -4.115 -11.430 6.196 1.00 97.50 87 VAL A C 1
ATOM 698 O O . VAL A 1 87 ? -4.050 -12.302 5.331 1.00 97.50 87 VAL A O 1
ATOM 701 N N . ARG A 1 88 ? -3.833 -11.677 7.481 1.00 96.38 88 ARG A N 1
ATOM 702 C CA . ARG A 1 88 ? -3.412 -13.001 7.961 1.00 96.38 88 ARG A CA 1
ATOM 703 C C . ARG A 1 88 ? -4.521 -14.044 7.927 1.00 96.38 88 ARG A C 1
ATOM 705 O O . ARG A 1 88 ? -4.203 -15.220 7.814 1.00 96.38 88 ARG A O 1
ATOM 712 N N . LEU A 1 89 ? -5.776 -13.617 8.037 1.00 96.19 89 LEU A N 1
ATOM 713 C CA . LEU A 1 89 ? -6.939 -14.499 7.955 1.00 96.19 89 LEU A CA 1
ATOM 714 C C . LEU A 1 89 ? -7.308 -14.823 6.502 1.00 96.19 89 LEU A C 1
ATOM 716 O O . LEU A 1 89 ? -7.693 -15.949 6.207 1.00 96.19 89 LEU A O 1
ATOM 720 N N . LEU A 1 90 ? -7.178 -13.850 5.596 1.00 95.50 90 LEU A N 1
ATOM 721 C CA . LEU A 1 90 ? -7.614 -13.993 4.205 1.00 95.50 90 LEU A CA 1
ATOM 722 C C . LEU A 1 90 ? -6.556 -14.601 3.277 1.00 95.50 90 LEU A C 1
ATOM 724 O O . LEU A 1 90 ? -6.921 -15.240 2.291 1.00 95.50 90 LEU A O 1
ATOM 728 N N . LEU A 1 91 ? -5.262 -14.390 3.544 1.00 95.00 91 LEU A N 1
ATOM 729 C CA . LEU A 1 91 ? -4.183 -14.887 2.686 1.00 95.00 91 LEU A CA 1
ATOM 730 C C . LEU A 1 91 ? -3.499 -16.126 3.287 1.00 95.00 91 LEU A C 1
ATOM 732 O O . LEU A 1 91 ? -3.150 -16.121 4.469 1.00 95.00 91 LEU A O 1
ATOM 736 N N . PRO A 1 92 ? -3.219 -17.167 2.484 1.00 95.50 92 PRO A N 1
ATOM 737 C CA . PRO A 1 92 ? -2.562 -18.374 2.972 1.00 95.50 92 PRO A CA 1
ATOM 738 C C . PRO A 1 92 ? -1.033 -18.225 3.060 1.00 95.50 92 PRO A C 1
ATOM 740 O O . PRO A 1 92 ? -0.399 -17.564 2.233 1.00 95.50 92 PRO A O 1
ATOM 743 N N . GLY A 1 93 ? -0.433 -18.913 4.038 1.00 95.19 93 GLY A N 1
ATOM 744 C CA . GLY A 1 93 ? 1.000 -19.232 4.093 1.00 95.19 93 GLY A CA 1
ATOM 745 C C . GLY A 1 93 ? 1.949 -18.051 3.854 1.00 95.19 93 GLY A C 1
ATOM 746 O O . GLY A 1 93 ? 1.895 -17.032 4.546 1.00 95.19 93 GLY A O 1
ATOM 747 N N . GLU A 1 94 ? 2.840 -18.203 2.871 1.00 95.12 94 GLU A N 1
ATOM 748 C CA . GLU A 1 94 ? 3.874 -17.212 2.537 1.00 95.12 94 GLU A CA 1
ATOM 749 C C . GLU A 1 94 ? 3.306 -15.897 1.979 1.00 95.12 94 GLU A C 1
ATOM 751 O O . GLU A 1 94 ? 3.874 -14.830 2.220 1.00 95.12 94 GLU A O 1
ATOM 756 N N . LEU A 1 95 ? 2.145 -15.928 1.311 1.00 95.44 95 LEU A N 1
ATOM 757 C CA . LEU A 1 95 ? 1.516 -14.712 0.776 1.00 95.44 95 LEU A CA 1
ATOM 758 C C . LEU A 1 95 ? 1.142 -13.743 1.897 1.00 95.44 95 LEU A C 1
ATOM 760 O O . LEU A 1 95 ? 1.387 -12.543 1.785 1.00 95.44 95 LEU A O 1
ATOM 764 N N . SER A 1 96 ? 0.609 -14.265 3.002 1.00 95.75 96 SER A N 1
ATOM 765 C CA . SER A 1 96 ? 0.287 -13.470 4.190 1.00 95.75 96 SER A CA 1
ATOM 766 C C . SER A 1 96 ? 1.532 -12.826 4.801 1.00 95.75 96 SER A C 1
ATOM 768 O O . SER A 1 96 ? 1.534 -11.629 5.099 1.00 95.75 96 SER A O 1
ATOM 770 N N . LYS A 1 97 ? 2.631 -13.581 4.927 1.00 96.69 97 LYS A N 1
ATOM 771 C CA . LYS A 1 97 ? 3.894 -13.068 5.480 1.00 96.69 97 LYS A CA 1
ATOM 772 C C . LYS A 1 97 ? 4.450 -11.921 4.636 1.00 96.69 97 LYS A C 1
ATOM 774 O O . LYS A 1 97 ? 4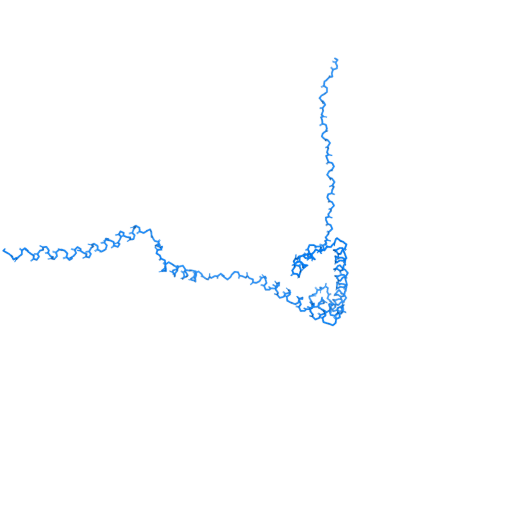.799 -10.873 5.185 1.00 96.69 97 LYS A O 1
ATOM 779 N N . HIS A 1 98 ? 4.488 -12.092 3.315 1.00 97.31 98 HIS A N 1
ATOM 780 C CA . HIS A 1 98 ? 4.956 -11.058 2.394 1.00 97.31 98 HIS A CA 1
ATOM 781 C C . HIS A 1 98 ? 4.033 -9.839 2.383 1.00 97.31 98 HIS A C 1
ATOM 783 O O . HIS A 1 98 ? 4.519 -8.719 2.517 1.00 97.31 98 HIS A O 1
ATOM 789 N N . ALA A 1 99 ? 2.714 -10.033 2.311 1.00 96.69 99 ALA A N 1
ATOM 790 C CA . ALA A 1 99 ? 1.749 -8.934 2.323 1.00 96.69 99 ALA A CA 1
ATOM 791 C C . ALA A 1 99 ? 1.856 -8.091 3.603 1.00 96.69 99 ALA A C 1
ATOM 793 O O . ALA A 1 99 ? 1.866 -6.861 3.548 1.00 96.69 99 ALA A O 1
ATOM 794 N N . VAL A 1 100 ? 2.009 -8.745 4.759 1.00 96.56 100 VAL A N 1
ATOM 795 C CA . VAL A 1 100 ? 2.230 -8.062 6.036 1.00 96.56 100 VAL A CA 1
ATOM 796 C C . VAL A 1 100 ? 3.567 -7.316 6.044 1.00 96.56 100 VAL A C 1
ATOM 798 O O . VAL A 1 100 ? 3.611 -6.175 6.499 1.00 96.56 100 VAL A O 1
ATOM 801 N N . SER A 1 101 ? 4.643 -7.923 5.534 1.00 96.88 101 SER A N 1
ATOM 802 C CA . SER A 1 101 ? 5.963 -7.281 5.446 1.00 96.88 101 SER A CA 1
ATOM 803 C C . SER A 1 101 ? 5.951 -6.042 4.544 1.00 96.88 101 SER A C 1
ATOM 805 O O . SER A 1 101 ? 6.454 -4.987 4.926 1.00 96.88 101 SER A O 1
ATOM 807 N N . GLU A 1 102 ? 5.335 -6.125 3.365 1.00 96.81 102 GLU A N 1
ATOM 808 C CA . GLU A 1 102 ? 5.196 -4.981 2.460 1.00 96.81 102 GLU A CA 1
ATOM 809 C C . GLU A 1 102 ? 4.301 -3.889 3.064 1.00 96.81 102 GLU A C 1
ATOM 811 O O . GLU A 1 102 ? 4.625 -2.699 2.989 1.00 96.81 102 GLU A O 1
ATOM 816 N N . GLY A 1 103 ? 3.229 -4.279 3.759 1.00 95.81 103 GLY A N 1
ATOM 817 C CA . GLY A 1 103 ? 2.358 -3.354 4.481 1.00 95.81 103 GLY A CA 1
ATOM 818 C C . GLY A 1 103 ? 3.090 -2.571 5.576 1.00 95.81 103 GLY A C 1
ATOM 819 O O . GLY A 1 103 ? 2.973 -1.345 5.646 1.00 95.81 103 GLY A O 1
ATOM 820 N N . THR A 1 104 ? 3.894 -3.239 6.409 1.00 95.81 104 THR A N 1
ATOM 821 C CA . THR A 1 104 ? 4.658 -2.562 7.472 1.00 95.81 104 THR A CA 1
ATOM 822 C C . THR A 1 104 ? 5.727 -1.637 6.897 1.00 95.81 104 THR A C 1
ATOM 824 O O . THR A 1 104 ? 5.834 -0.493 7.343 1.00 95.81 104 THR A O 1
ATOM 827 N N . LYS A 1 105 ? 6.449 -2.064 5.849 1.00 95.94 105 LYS A N 1
ATOM 828 C CA . LYS A 1 105 ? 7.407 -1.210 5.122 1.00 95.94 105 LYS A CA 1
ATOM 829 C C . LYS A 1 105 ? 6.741 0.058 4.584 1.00 95.94 105 LYS A C 1
ATOM 831 O O . LYS A 1 105 ? 7.298 1.150 4.726 1.00 95.94 105 LYS A O 1
ATOM 836 N N . ALA A 1 106 ? 5.550 -0.062 3.993 1.00 94.75 106 ALA A N 1
ATOM 837 C CA . ALA A 1 106 ? 4.801 1.078 3.469 1.00 94.75 106 ALA A CA 1
ATOM 838 C C . ALA A 1 106 ? 4.417 2.073 4.577 1.00 94.75 106 ALA A C 1
ATOM 840 O O . ALA A 1 106 ? 4.621 3.280 4.413 1.00 94.75 106 ALA A O 1
ATOM 841 N N . ILE A 1 107 ? 3.945 1.578 5.728 1.00 93.62 107 ILE A N 1
ATOM 842 C CA . ILE A 1 107 ? 3.621 2.409 6.899 1.00 93.62 107 ILE A CA 1
ATOM 843 C C . ILE A 1 107 ? 4.871 3.138 7.403 1.00 93.62 107 ILE A C 1
ATOM 845 O O . ILE A 1 107 ? 4.840 4.358 7.577 1.00 93.62 107 ILE A O 1
ATOM 849 N N . SER A 1 108 ? 5.992 2.432 7.575 1.00 92.75 108 SER A N 1
ATOM 850 C CA . SER A 1 108 ? 7.255 3.035 8.016 1.00 92.75 108 SER A CA 1
ATOM 851 C C . SER A 1 108 ? 7.752 4.107 7.045 1.00 92.75 108 SER A C 1
ATOM 853 O O . SER A 1 108 ? 8.132 5.198 7.468 1.00 92.75 108 SER A O 1
ATOM 855 N N . LYS A 1 109 ? 7.703 3.849 5.731 1.00 93.31 109 LYS A N 1
ATOM 856 C CA . LYS A 1 109 ? 8.087 4.833 4.707 1.00 93.31 109 LYS A CA 1
ATOM 857 C C . LYS A 1 109 ? 7.196 6.073 4.755 1.00 93.31 109 LYS A C 1
ATOM 859 O O . LYS A 1 109 ? 7.704 7.187 4.635 1.00 93.31 109 LYS A O 1
ATOM 864 N N . TYR A 1 110 ? 5.892 5.892 4.948 1.00 91.56 110 TYR A N 1
ATOM 865 C CA . TYR A 1 110 ? 4.942 6.995 5.063 1.00 91.56 110 TYR A CA 1
ATOM 866 C C . TYR A 1 110 ? 5.195 7.846 6.317 1.00 91.56 110 TYR A C 1
ATOM 868 O O . TYR A 1 110 ? 5.235 9.074 6.225 1.00 91.56 110 TYR A O 1
ATOM 876 N N . MET A 1 111 ? 5.440 7.208 7.466 1.00 89.88 111 MET A N 1
ATOM 877 C CA . MET A 1 111 ? 5.801 7.894 8.711 1.00 89.88 111 MET A CA 1
ATOM 878 C C . MET A 1 111 ? 7.109 8.677 8.561 1.00 89.88 111 MET A C 1
ATOM 880 O O . MET A 1 111 ? 7.145 9.872 8.847 1.00 89.88 111 MET A O 1
ATOM 884 N N . ASN A 1 112 ? 8.152 8.055 8.007 1.00 84.88 112 ASN A N 1
ATOM 885 C CA . ASN A 1 112 ? 9.457 8.692 7.807 1.00 84.88 112 ASN A CA 1
ATOM 886 C C . ASN A 1 112 ? 9.417 9.815 6.755 1.00 84.88 112 ASN A C 1
ATOM 888 O O . ASN A 1 112 ? 10.126 10.814 6.879 1.00 84.88 112 ASN A O 1
ATOM 892 N N . GLY A 1 113 ? 8.572 9.687 5.727 1.00 71.94 113 GLY A N 1
ATOM 893 C CA . GLY A 1 113 ? 8.384 10.699 4.685 1.00 71.94 113 GLY A CA 1
ATOM 894 C C . GLY A 1 113 ? 7.812 12.019 5.207 1.00 71.94 113 GLY A C 1
ATOM 895 O O . GLY A 1 113 ? 8.163 13.077 4.690 1.00 71.94 113 GLY A O 1
ATOM 896 N N . LYS A 1 114 ? 7.008 11.983 6.278 1.00 61.41 114 LYS A N 1
ATOM 897 C CA . LYS A 1 114 ? 6.521 13.195 6.959 1.00 61.41 114 LYS A CA 1
ATOM 898 C C . LYS A 1 114 ? 7.601 13.904 7.790 1.00 61.41 114 LYS A C 1
ATOM 900 O O . LYS A 1 114 ? 7.421 15.067 8.137 1.00 61.41 114 LYS A O 1
ATOM 905 N N . VAL A 1 115 ? 8.729 13.243 8.078 1.00 57.22 115 VAL A N 1
ATOM 906 C CA . VAL A 1 115 ? 9.803 13.740 8.965 1.00 57.22 115 VAL A CA 1
ATOM 907 C C . VAL A 1 115 ? 11.087 14.075 8.193 1.00 57.22 115 VAL A C 1
ATOM 909 O O . VAL A 1 115 ? 12.177 14.104 8.755 1.00 57.22 115 VAL A O 1
ATOM 912 N N . LYS A 1 116 ? 11.011 14.428 6.904 1.00 58.28 116 LYS A N 1
ATOM 913 C CA . LYS A 1 116 ? 12.116 15.176 6.280 1.00 58.28 116 LYS A CA 1
ATOM 914 C C . LYS A 1 116 ? 11.967 16.659 6.599 1.00 58.28 116 LYS A C 1
ATOM 916 O O . LYS A 1 116 ? 11.620 17.461 5.737 1.00 58.28 116 LYS A O 1
ATOM 921 N N . ARG A 1 117 ? 12.280 17.047 7.842 1.00 61.22 117 ARG A N 1
ATOM 922 C CA . ARG A 1 117 ? 12.733 18.427 8.062 1.00 61.22 117 ARG A CA 1
ATOM 923 C C . ARG A 1 117 ? 13.958 18.599 7.167 1.00 61.22 117 ARG A C 1
ATOM 925 O O . ARG A 1 117 ? 14.894 17.807 7.284 1.00 61.22 117 ARG A O 1
ATOM 932 N N . LEU A 1 118 ? 13.959 19.581 6.260 1.00 64.12 118 LEU A N 1
ATOM 933 C CA . LEU A 1 118 ? 15.213 19.993 5.630 1.00 64.12 118 LEU A CA 1
ATOM 934 C C . LEU A 1 118 ? 16.194 20.226 6.776 1.00 64.12 118 LEU A C 1
ATOM 936 O O . LEU A 1 118 ? 15.889 20.998 7.689 1.00 64.12 118 LEU A O 1
ATOM 940 N N . HIS A 1 119 ? 17.326 19.526 6.767 1.00 71.62 119 HIS A N 1
ATOM 941 C CA . HIS A 1 119 ? 18.384 19.780 7.729 1.00 71.62 119 HIS A CA 1
ATOM 942 C C . HIS A 1 119 ? 18.877 21.213 7.500 1.00 71.62 119 HIS A C 1
ATOM 944 O O . HIS A 1 119 ? 19.713 21.480 6.635 1.00 71.62 119 HIS A O 1
ATOM 950 N N . ARG A 1 120 ? 18.283 22.161 8.228 1.00 75.12 120 ARG A N 1
ATOM 951 C CA . ARG A 1 120 ? 18.619 23.574 8.154 1.00 75.12 120 ARG A CA 1
ATOM 952 C C . ARG A 1 120 ? 19.860 23.769 9.001 1.00 75.12 120 ARG A C 1
ATOM 954 O O . ARG A 1 120 ? 19.808 23.719 10.228 1.00 75.12 120 ARG A O 1
ATOM 961 N N . TYR A 1 121 ? 20.985 23.947 8.325 1.00 82.81 121 TYR A N 1
ATOM 962 C CA . TYR A 1 121 ? 22.233 24.295 8.982 1.00 82.81 121 TYR A CA 1
ATOM 963 C C . TYR A 1 121 ? 22.048 25.599 9.766 1.00 82.81 121 TYR A C 1
ATOM 965 O O . TYR A 1 121 ? 21.408 26.538 9.288 1.00 82.81 121 TYR A O 1
ATOM 973 N N . ARG A 1 122 ? 22.592 25.646 10.986 1.00 86.00 122 ARG A N 1
ATOM 974 C CA . ARG A 1 122 ? 22.613 26.872 11.794 1.00 86.00 122 ARG A CA 1
ATOM 975 C C . ARG A 1 122 ? 23.368 27.962 11.033 1.00 86.00 122 ARG A C 1
ATOM 977 O O . ARG A 1 122 ? 24.305 27.647 10.300 1.00 86.00 122 ARG A O 1
ATOM 984 N N . ALA A 1 123 ? 23.001 29.227 11.245 1.00 87.88 123 ALA A N 1
ATOM 985 C CA . ALA A 1 123 ? 23.614 30.366 10.553 1.0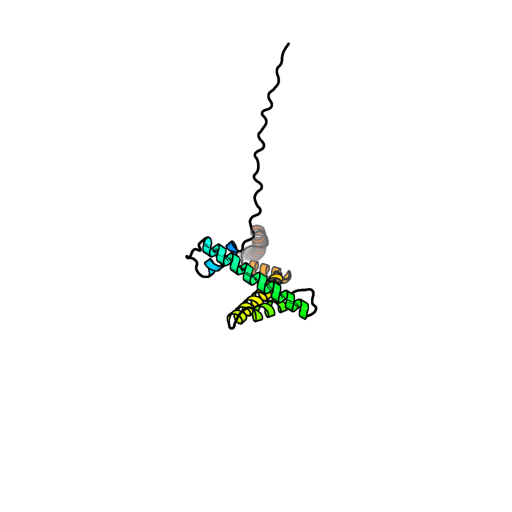0 87.88 123 ALA A CA 1
ATOM 986 C C . ALA A 1 123 ? 25.154 30.337 10.622 1.00 87.88 123 ALA A C 1
ATOM 988 O O . ALA A 1 123 ? 25.810 30.516 9.603 1.00 87.88 123 ALA A O 1
ATOM 989 N N . GLY A 1 124 ? 25.729 29.968 11.775 1.00 92.81 124 GLY A N 1
ATOM 990 C CA . GLY A 1 124 ? 27.179 29.796 11.926 1.00 92.81 124 GLY A CA 1
ATOM 991 C C . GLY A 1 124 ? 27.783 28.703 11.032 1.00 92.81 124 GLY A C 1
ATOM 992 O O . GLY A 1 124 ? 28.857 28.886 10.475 1.00 92.81 124 GLY A O 1
ATOM 993 N N . THR A 1 125 ? 27.092 27.582 10.816 1.00 92.00 125 THR A N 1
ATOM 994 C CA . THR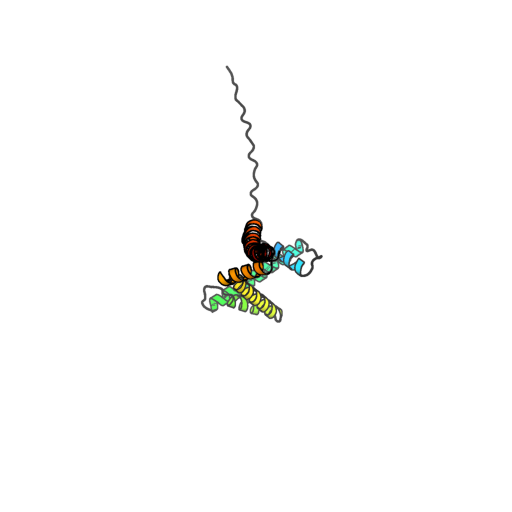 A 1 125 ? 27.563 26.518 9.912 1.00 92.00 125 THR A CA 1
ATOM 995 C C . THR A 1 125 ? 27.502 26.941 8.442 1.00 92.00 125 THR A C 1
ATOM 997 O O . THR A 1 125 ? 28.367 26.546 7.661 1.00 92.00 125 THR A O 1
ATOM 1000 N N . VAL A 1 126 ? 26.500 27.742 8.062 1.00 89.75 126 VAL A N 1
ATOM 1001 C CA . VAL A 1 126 ? 26.398 28.319 6.710 1.00 89.75 126 VAL A CA 1
ATOM 1002 C C . VAL A 1 126 ? 27.513 29.338 6.493 1.00 89.75 126 VAL A C 1
ATOM 1004 O O . VAL A 1 126 ? 28.265 29.200 5.532 1.00 89.75 126 VAL A O 1
ATOM 1007 N N . ALA A 1 127 ? 27.702 30.254 7.446 1.00 90.12 127 ALA A N 1
ATOM 1008 C CA . ALA A 1 127 ? 28.770 31.249 7.415 1.00 90.12 127 ALA A CA 1
ATOM 1009 C C . ALA A 1 127 ? 30.156 30.594 7.307 1.00 90.12 127 ALA A C 1
ATOM 1011 O O . ALA A 1 127 ? 30.951 30.962 6.450 1.00 90.12 127 ALA A O 1
ATOM 1012 N N . LEU A 1 128 ? 30.436 29.551 8.099 1.00 92.25 128 LEU A N 1
ATOM 1013 C CA . LEU A 1 128 ? 31.702 28.812 8.010 1.00 92.25 128 LEU A CA 1
ATOM 1014 C C . LEU A 1 128 ? 31.893 28.123 6.653 1.00 92.25 128 LEU A C 1
ATOM 1016 O O . LEU A 1 128 ? 33.015 28.040 6.153 1.00 92.25 128 LEU A O 1
ATOM 1020 N N . ARG A 1 129 ? 30.818 27.608 6.048 1.00 89.12 129 ARG A N 1
ATOM 1021 C CA . ARG A 1 129 ? 30.874 26.976 4.724 1.00 89.12 129 ARG A CA 1
ATOM 1022 C C . ARG A 1 129 ? 31.154 28.004 3.628 1.00 89.12 129 ARG A C 1
ATOM 1024 O O . ARG A 1 129 ? 31.935 27.711 2.727 1.00 89.12 129 ARG A O 1
ATOM 1031 N N . GLU A 1 130 ? 30.548 29.181 3.717 1.00 89.50 130 GLU A N 1
ATOM 1032 C CA . GLU A 1 130 ? 30.805 30.302 2.813 1.00 89.50 130 GLU A CA 1
ATOM 1033 C C . GLU A 1 130 ? 32.226 30.838 2.982 1.00 89.50 130 GLU A C 1
ATOM 1035 O O . GLU A 1 130 ? 32.941 30.922 1.991 1.00 89.50 130 GLU A O 1
ATOM 1040 N N . ILE A 1 131 ? 32.700 31.068 4.213 1.00 86.19 131 ILE A N 1
ATOM 1041 C CA . ILE A 1 131 ? 34.088 31.481 4.488 1.00 86.19 131 ILE A CA 1
ATOM 1042 C C . ILE A 1 131 ? 35.079 30.491 3.873 1.00 86.19 131 ILE A C 1
ATOM 1044 O O . ILE A 1 131 ? 35.994 30.899 3.166 1.00 86.19 131 ILE A O 1
ATOM 1048 N N . ARG A 1 132 ? 34.879 29.182 4.078 1.00 87.00 132 ARG A N 1
ATOM 1049 C CA . ARG A 1 132 ? 35.743 28.150 3.481 1.00 87.00 132 ARG A CA 1
ATOM 1050 C C . ARG A 1 132 ? 35.694 28.158 1.955 1.00 87.00 132 ARG A C 1
ATOM 1052 O O . ARG A 1 132 ? 36.710 27.887 1.323 1.00 87.00 132 ARG A O 1
ATOM 1059 N N . ARG A 1 133 ? 34.534 28.442 1.356 1.00 84.75 133 ARG A N 1
ATOM 1060 C CA . ARG A 1 133 ? 34.396 28.584 -0.100 1.00 84.75 133 ARG A CA 1
ATOM 1061 C C . ARG A 1 133 ? 35.168 29.809 -0.592 1.00 84.75 133 ARG A C 1
ATOM 1063 O O . ARG A 1 133 ? 35.957 29.661 -1.517 1.00 84.75 133 ARG A O 1
ATOM 1070 N N . TYR A 1 134 ? 35.005 30.956 0.067 1.00 78.25 134 TYR A N 1
ATOM 1071 C CA . TYR A 1 134 ? 35.702 32.195 -0.274 1.00 78.25 134 TYR A CA 1
ATOM 1072 C C . TYR A 1 134 ? 37.214 32.064 -0.115 1.00 78.25 134 TYR A C 1
ATOM 1074 O O . TYR A 1 134 ? 37.931 32.419 -1.035 1.00 78.25 134 TYR A O 1
ATOM 1082 N N . GLN A 1 135 ? 37.703 31.457 0.969 1.00 77.50 135 GLN A N 1
ATOM 1083 C CA . GLN A 1 135 ? 39.135 31.203 1.182 1.00 77.50 135 GLN A CA 1
ATOM 1084 C C . GLN A 1 135 ? 39.750 30.256 0.140 1.00 77.50 135 GLN A C 1
ATOM 1086 O O . GLN A 1 135 ? 40.948 30.324 -0.117 1.00 77.50 135 GLN A O 1
ATOM 1091 N N . LYS A 1 136 ? 38.948 29.359 -0.452 1.00 79.19 136 LYS A N 1
ATOM 1092 C CA . LYS A 1 136 ? 39.397 28.405 -1.479 1.00 79.19 136 LYS A CA 1
ATOM 1093 C C . LYS A 1 136 ? 39.252 28.947 -2.908 1.00 79.19 136 LYS A C 1
ATOM 1095 O O . LYS A 1 136 ? 39.693 28.297 -3.851 1.00 79.19 136 LYS A O 1
ATOM 1100 N N . SER A 1 137 ? 38.627 30.110 -3.071 1.00 71.38 137 SER A N 1
ATOM 1101 C CA . SER A 1 137 ? 38.394 30.784 -4.350 1.00 71.38 137 SER A CA 1
ATOM 1102 C C . SER A 1 137 ? 39.108 32.137 -4.379 1.00 71.38 137 SER A C 1
ATOM 1104 O O . SER A 1 137 ? 39.500 32.657 -3.343 1.00 71.38 137 SER A O 1
ATOM 1106 N N . THR A 1 138 ? 39.253 32.749 -5.551 1.00 65.88 138 THR A N 1
ATOM 1107 C CA . THR A 1 138 ? 39.779 34.122 -5.669 1.00 65.88 138 THR A CA 1
ATOM 1108 C C . THR A 1 138 ? 38.671 35.165 -5.844 1.00 65.88 138 THR A C 1
ATOM 1110 O O . THR A 1 138 ? 38.946 36.284 -6.279 1.00 65.88 138 THR A O 1
ATOM 1113 N N . GLU A 1 139 ? 37.413 34.807 -5.561 1.00 67.44 139 GLU A N 1
ATOM 1114 C CA . GLU A 1 139 ? 36.299 35.756 -5.548 1.00 67.44 139 GLU A CA 1
ATOM 1115 C C . GLU A 1 139 ? 36.408 36.630 -4.300 1.00 67.44 139 GLU A C 1
ATOM 1117 O O . GLU A 1 139 ? 36.157 36.204 -3.173 1.00 67.44 139 GLU A O 1
ATOM 1122 N N . LEU A 1 140 ? 36.863 37.862 -4.510 1.00 69.00 140 LEU A N 1
ATOM 1123 C CA . LEU A 1 140 ? 37.060 38.835 -3.447 1.00 69.00 140 LEU A CA 1
ATOM 1124 C C . LEU A 1 140 ? 35.699 39.349 -2.958 1.00 69.00 140 LEU A C 1
ATOM 1126 O O . LEU A 1 140 ? 34.846 39.727 -3.757 1.00 69.00 140 LEU A O 1
ATOM 1130 N N . LEU A 1 141 ? 35.524 39.414 -1.633 1.00 69.38 141 LEU A N 1
ATOM 1131 C CA . LEU A 1 141 ? 34.333 39.986 -0.980 1.00 69.38 141 LEU A CA 1
ATOM 1132 C C . LEU A 1 141 ? 34.124 41.476 -1.304 1.00 69.38 141 LEU A C 1
ATOM 1134 O O . LEU A 1 141 ? 33.026 42.005 -1.157 1.00 69.38 141 LEU A O 1
ATOM 1138 N N . ILE A 1 142 ? 35.185 42.149 -1.743 1.00 68.12 142 ILE A N 1
ATOM 1139 C CA . ILE A 1 142 ? 35.183 43.519 -2.248 1.00 68.12 142 ILE A CA 1
ATOM 1140 C C . ILE A 1 142 ? 35.652 43.507 -3.699 1.00 68.12 142 ILE A C 1
ATOM 1142 O O . ILE A 1 142 ? 36.431 42.640 -4.093 1.00 68.12 142 ILE A O 1
ATOM 1146 N N . SER A 1 143 ? 35.201 44.475 -4.504 1.00 72.50 143 SER A N 1
ATOM 1147 C CA . SER A 1 143 ? 35.640 44.584 -5.899 1.00 72.50 143 SER A CA 1
ATOM 1148 C C . SER A 1 143 ? 37.170 44.523 -5.981 1.00 72.50 143 SER A C 1
ATOM 1150 O O . SER A 1 143 ? 37.882 45.170 -5.206 1.00 72.50 143 SER A O 1
ATOM 1152 N N . LYS A 1 144 ? 37.677 43.725 -6.928 1.00 65.94 144 LYS A N 1
ATOM 1153 C CA . LYS A 1 144 ? 39.111 43.453 -7.102 1.00 65.94 144 LYS A CA 1
ATOM 1154 C C . LYS A 1 144 ? 39.943 44.735 -7.198 1.00 65.94 144 LYS A C 1
ATOM 1156 O O . LYS A 1 144 ? 41.077 44.776 -6.731 1.00 65.94 144 LYS A O 1
ATOM 1161 N N . GLN A 1 145 ? 39.362 45.791 -7.763 1.00 71.56 145 GLN A N 1
ATOM 1162 C CA . GLN A 1 145 ? 40.054 47.035 -8.072 1.00 71.56 145 GLN A CA 1
ATOM 1163 C C . GLN A 1 145 ? 40.375 47.898 -6.829 1.00 71.56 145 GLN A C 1
ATOM 1165 O O . GLN A 1 145 ? 41.537 48.280 -6.688 1.00 71.56 145 GLN A O 1
ATOM 1170 N N . PRO A 1 146 ? 39.435 48.182 -5.901 1.00 77.81 146 PRO A N 1
ATOM 1171 C CA . PRO A 1 146 ? 39.748 48.822 -4.619 1.00 77.81 146 PRO A CA 1
ATOM 1172 C C . PRO A 1 146 ? 40.821 48.092 -3.804 1.00 77.81 146 PRO A C 1
ATOM 1174 O O . PRO A 1 146 ? 41.767 48.721 -3.339 1.00 77.81 146 PRO A O 1
ATOM 1177 N N . PHE A 1 147 ? 40.720 46.763 -3.683 1.00 71.50 147 PHE A N 1
ATOM 1178 C CA . PHE A 1 147 ? 41.687 45.966 -2.922 1.00 71.50 147 PHE A CA 1
ATOM 1179 C C . PHE A 1 147 ? 43.083 46.018 -3.547 1.00 71.50 147 PHE A C 1
ATOM 1181 O O . PHE A 1 147 ? 44.076 46.264 -2.869 1.00 71.50 147 PHE A O 1
ATOM 1188 N N . GLN A 1 148 ? 43.158 45.861 -4.870 1.00 71.75 148 GLN A N 1
ATOM 1189 C CA . GLN A 1 148 ? 44.408 45.968 -5.611 1.00 71.75 148 GLN A CA 1
ATOM 1190 C C . GLN A 1 148 ? 45.041 47.363 -5.493 1.00 71.75 148 GLN A C 1
ATOM 1192 O O . GLN A 1 148 ? 46.266 47.462 -5.457 1.00 71.75 148 GLN A O 1
ATOM 1197 N N . ARG A 1 149 ? 44.238 48.436 -5.447 1.00 80.12 149 ARG A N 1
ATOM 1198 C CA . ARG A 1 149 ? 44.733 49.803 -5.215 1.00 80.12 149 ARG A CA 1
ATOM 1199 C C . ARG A 1 149 ? 45.328 49.948 -3.818 1.00 80.12 149 ARG A C 1
ATOM 1201 O O . ARG A 1 149 ? 46.466 50.384 -3.726 1.00 80.12 149 ARG A O 1
ATOM 1208 N N . LEU A 1 150 ? 44.622 49.488 -2.784 1.00 78.69 150 LEU A N 1
ATOM 1209 C CA . LEU A 1 150 ? 45.101 49.521 -1.400 1.00 78.69 150 LEU A CA 1
ATOM 1210 C C . LEU A 1 150 ? 46.419 48.752 -1.231 1.00 78.69 150 LEU A C 1
ATOM 1212 O O . LEU A 1 150 ? 47.378 49.273 -0.676 1.00 78.69 150 LEU A O 1
ATOM 1216 N N . VAL A 1 151 ? 46.502 47.531 -1.766 1.00 78.31 151 VAL A N 1
ATOM 1217 C CA . VAL A 1 151 ? 47.731 46.721 -1.701 1.00 78.31 151 VAL A CA 1
ATOM 1218 C C . VAL A 1 151 ? 48.893 47.418 -2.416 1.00 78.31 151 VAL A C 1
ATOM 1220 O O . VAL A 1 151 ? 50.019 47.396 -1.927 1.00 78.31 151 VAL A O 1
ATOM 1223 N N . ARG A 1 152 ? 48.638 48.062 -3.564 1.00 78.19 152 ARG A N 1
ATOM 1224 C CA . ARG A 1 152 ? 49.660 48.833 -4.290 1.00 78.19 152 ARG A CA 1
ATOM 1225 C C . ARG A 1 152 ? 50.085 50.088 -3.536 1.00 78.19 152 ARG A C 1
ATOM 1227 O O . ARG A 1 152 ? 51.264 50.410 -3.578 1.00 78.19 152 ARG A O 1
ATOM 1234 N N . GLU A 1 153 ? 49.161 50.772 -2.876 1.00 78.94 153 GLU A N 1
ATOM 1235 C CA . GLU A 1 153 ? 49.433 51.959 -2.065 1.00 78.94 153 GLU A CA 1
ATOM 1236 C C . GLU A 1 153 ? 50.306 51.614 -0.853 1.00 78.94 153 GLU A C 1
ATOM 1238 O O . GLU A 1 153 ? 51.388 52.181 -0.718 1.00 78.94 153 GLU A O 1
ATOM 1243 N N . VAL A 1 154 ? 49.922 50.597 -0.070 1.00 75.75 154 VAL A N 1
ATOM 1244 C CA . VAL A 1 154 ? 50.708 50.096 1.076 1.00 75.75 154 VAL A CA 1
ATOM 1245 C C . VAL A 1 154 ? 52.096 49.630 0.625 1.00 75.75 154 VAL A C 1
ATOM 1247 O O . VAL A 1 154 ? 53.109 50.058 1.173 1.00 75.75 154 VAL A O 1
ATOM 1250 N N . ALA A 1 155 ? 52.178 48.837 -0.450 1.00 71.62 155 ALA A N 1
ATOM 1251 C CA . ALA A 1 155 ? 53.467 48.400 -0.987 1.00 71.62 155 ALA A CA 1
ATOM 1252 C C . ALA A 1 155 ? 54.331 49.575 -1.494 1.00 71.62 155 ALA A C 1
ATOM 1254 O O . ALA A 1 155 ? 55.557 49.529 -1.417 1.00 71.62 155 ALA A O 1
ATOM 1255 N N . GLN A 1 156 ? 53.726 50.647 -2.016 1.00 66.38 156 GLN A N 1
ATOM 1256 C CA . GLN A 1 156 ? 54.449 51.846 -2.451 1.00 66.38 156 GLN A CA 1
ATOM 1257 C C . GLN A 1 156 ? 54.903 52.737 -1.289 1.00 66.38 156 GLN A C 1
ATOM 1259 O O . GLN A 1 156 ? 55.875 53.481 -1.455 1.00 66.38 156 GLN A O 1
ATOM 1264 N N . GLU A 1 157 ? 54.244 52.700 -0.131 1.00 59.19 157 GLU A N 1
ATOM 1265 C CA . GLU A 1 157 ? 54.734 53.362 1.084 1.00 59.19 157 GLU A CA 1
ATOM 1266 C C . GLU A 1 157 ? 56.013 52.702 1.610 1.00 59.19 157 GLU A C 1
ATOM 1268 O O . GLU A 1 157 ? 56.990 53.403 1.894 1.00 59.19 157 GLU A O 1
ATOM 1273 N N . ASP A 1 158 ? 56.066 51.370 1.615 1.00 55.88 158 ASP A N 1
ATOM 1274 C CA . ASP A 1 158 ? 57.252 50.623 2.048 1.00 55.88 158 ASP A CA 1
ATOM 1275 C C . ASP A 1 158 ? 58.435 50.806 1.080 1.00 55.88 158 ASP A C 1
ATOM 1277 O O . ASP A 1 158 ? 59.557 51.109 1.497 1.00 55.88 158 ASP A O 1
ATOM 1281 N N . PHE A 1 159 ? 58.186 50.769 -0.235 1.00 55.44 159 PHE A N 1
ATOM 1282 C CA . PHE A 1 159 ? 59.226 50.993 -1.252 1.00 55.44 159 PHE A CA 1
ATOM 1283 C C . PHE A 1 159 ? 59.732 52.445 -1.343 1.00 55.44 159 PHE A C 1
ATOM 1285 O O . PHE A 1 159 ? 60.804 52.694 -1.913 1.00 55.44 159 PHE A O 1
ATOM 1292 N N . ARG A 1 160 ? 58.986 53.432 -0.824 1.00 55.41 160 ARG A N 1
ATOM 1293 C CA . ARG A 1 160 ? 59.434 54.837 -0.787 1.00 55.41 160 ARG A CA 1
ATOM 1294 C C . ARG A 1 160 ? 60.452 55.088 0.326 1.00 55.41 160 ARG A C 1
ATOM 1296 O O . ARG A 1 160 ? 61.384 55.866 0.106 1.00 55.41 160 ARG A O 1
ATOM 1303 N N . LYS A 1 161 ? 60.349 54.392 1.464 1.00 51.97 161 LYS A N 1
ATOM 1304 C CA . LYS A 1 161 ? 61.298 54.538 2.584 1.00 51.97 161 LYS A CA 1
ATOM 1305 C C . LYS A 1 161 ? 62.711 54.060 2.228 1.00 51.97 161 LYS A C 1
ATOM 1307 O O . LYS A 1 161 ? 63.684 54.720 2.591 1.00 51.97 161 LYS A O 1
ATOM 1312 N N . GLU A 1 162 ? 62.852 52.992 1.442 1.00 54.28 162 GLU A N 1
ATOM 1313 C CA . GLU A 1 162 ? 64.179 52.510 1.015 1.00 54.28 162 GLU A CA 1
ATOM 1314 C C . GLU A 1 162 ? 64.852 53.403 -0.038 1.00 54.28 162 GLU A C 1
ATOM 1316 O O . GLU A 1 162 ? 66.082 53.523 -0.077 1.00 54.28 162 GLU A O 1
ATOM 1321 N N . ARG A 1 163 ? 64.066 54.079 -0.886 1.00 53.78 163 ARG A N 1
ATOM 1322 C CA . ARG A 1 163 ? 64.606 54.927 -1.959 1.00 53.78 163 ARG A CA 1
ATOM 1323 C C . ARG A 1 163 ? 65.126 56.276 -1.458 1.00 53.78 163 ARG A C 1
ATOM 1325 O O . ARG A 1 163 ? 66.065 56.808 -2.048 1.00 53.78 163 ARG A O 1
ATOM 1332 N N . PHE A 1 164 ? 64.579 56.797 -0.358 1.00 50.31 164 PHE A N 1
ATOM 1333 C CA . PHE A 1 164 ? 65.055 58.049 0.244 1.00 50.31 164 PHE A CA 1
ATOM 1334 C C . PHE A 1 164 ? 66.447 57.897 0.885 1.00 50.31 164 PHE A C 1
ATOM 1336 O O . PHE A 1 164 ? 67.287 58.781 0.720 1.00 50.31 164 PHE A O 1
ATOM 1343 N N . LYS A 1 165 ? 66.756 56.742 1.501 1.00 50.28 165 LYS A N 1
ATOM 1344 C CA . LYS A 1 165 ? 68.108 56.454 2.029 1.00 50.28 165 LYS A CA 1
ATOM 1345 C C . LYS A 1 165 ? 69.173 56.389 0.927 1.00 50.28 165 LYS A C 1
ATOM 1347 O O . LYS A 1 165 ? 70.266 56.923 1.099 1.00 50.28 165 LYS A O 1
ATOM 1352 N N . LYS A 1 166 ? 68.862 55.789 -0.230 1.00 56.56 166 LYS A N 1
ATOM 1353 C CA . LYS A 1 166 ? 69.835 55.632 -1.331 1.00 56.56 166 LYS A CA 1
ATOM 1354 C C . LYS A 1 166 ? 70.154 56.931 -2.082 1.00 56.56 166 LYS A C 1
ATOM 1356 O O . LYS A 1 166 ? 71.225 57.012 -2.677 1.00 56.56 166 LYS A O 1
ATOM 1361 N N . LYS A 1 167 ? 69.269 57.939 -2.062 1.00 51.50 167 LYS A N 1
ATOM 1362 C CA . LYS A 1 167 ? 69.490 59.207 -2.787 1.00 51.50 167 LYS A CA 1
ATOM 1363 C C . LYS A 1 167 ? 70.312 60.234 -1.992 1.00 51.50 167 LYS A C 1
ATOM 1365 O O . LYS A 1 167 ? 71.055 60.984 -2.609 1.00 51.50 167 LYS A O 1
ATOM 1370 N N . PHE A 1 168 ? 70.255 60.223 -0.657 1.00 51.16 168 PHE A N 1
ATOM 1371 C CA . PHE A 1 168 ? 71.057 61.129 0.185 1.00 51.16 168 PHE A CA 1
ATOM 1372 C C . PHE A 1 168 ? 72.413 60.551 0.627 1.00 51.16 168 PHE A C 1
ATOM 1374 O O . PHE A 1 168 ? 73.337 61.317 0.871 1.00 51.16 168 PHE A O 1
ATOM 1381 N N . GLY A 1 169 ? 72.595 59.223 0.647 1.00 53.16 169 GLY A N 1
ATOM 1382 C CA . GLY A 1 169 ? 73.898 58.614 0.965 1.00 53.16 169 GLY A CA 1
ATOM 1383 C C . GLY A 1 169 ? 74.983 58.805 -0.107 1.00 53.16 169 GLY A C 1
ATOM 1384 O O . GLY A 1 169 ? 76.159 58.630 0.183 1.00 53.16 169 GLY A O 1
ATOM 1385 N N . LYS A 1 170 ? 74.608 59.177 -1.340 1.00 57.25 170 LYS A N 1
ATOM 1386 C CA . LYS A 1 170 ? 75.540 59.376 -2.469 1.00 57.25 170 LYS A CA 1
ATOM 1387 C C . LYS A 1 170 ? 75.985 60.832 -2.682 1.00 57.25 170 LYS A C 1
ATOM 1389 O O . LYS A 1 170 ? 76.748 61.082 -3.604 1.00 57.25 170 LYS A O 1
ATOM 1394 N N . LEU A 1 171 ? 75.513 61.773 -1.860 1.00 53.62 171 LEU A N 1
ATOM 1395 C CA . LEU A 1 171 ? 75.815 63.212 -1.965 1.00 53.62 171 LEU A CA 1
ATOM 1396 C C . LEU A 1 171 ? 76.784 63.727 -0.880 1.00 53.62 171 LEU A C 1
ATOM 1398 O O . LEU A 1 171 ? 77.004 64.926 -0.795 1.00 53.62 171 LEU A O 1
ATOM 1402 N N . LEU A 1 172 ? 77.372 62.839 -0.068 1.00 53.50 172 LEU A N 1
ATOM 1403 C CA . LEU A 1 172 ? 78.380 63.179 0.956 1.00 53.50 172 LEU A CA 1
ATOM 1404 C C . LEU A 1 172 ? 79.744 62.499 0.720 1.00 53.50 172 LEU A C 1
ATOM 1406 O O . LEU A 1 172 ? 80.547 62.385 1.639 1.00 53.50 172 LEU A O 1
ATOM 1410 N N . GLN A 1 173 ? 80.014 62.034 -0.502 1.00 55.41 173 GLN A N 1
ATOM 1411 C CA . GLN A 1 173 ? 81.339 61.550 -0.909 1.00 55.41 173 GLN A CA 1
ATOM 1412 C C . GLN A 1 173 ? 81.711 62.106 -2.284 1.00 55.41 173 GLN A C 1
ATOM 1414 O O . GLN A 1 173 ? 81.736 61.354 -3.254 1.00 55.41 173 GLN A O 1
ATOM 1419 N N . ASN A 1 174 ? 81.917 63.422 -2.355 1.00 43.97 174 ASN A N 1
ATOM 1420 C CA . ASN A 1 174 ? 82.840 64.114 -3.262 1.00 43.97 174 ASN A CA 1
ATOM 1421 C C . ASN A 1 174 ? 83.044 65.538 -2.747 1.00 43.97 174 ASN A C 1
ATOM 1423 O O . ASN A 1 174 ? 82.013 66.213 -2.529 1.00 43.97 174 ASN A O 1
#

Foldseek 3Di:
DDDDDPDDPPDPPPPPPPPDPPPDWCLVVVVVVCCVVPVPDDDDPVRSVVVRVVVVVVVVQLVVQLCVVCVVVVHPDRDVVSSLVSLVVPDDDPSSVVVSVVSVVVVVCVVVVVPPPPPDDDPVVVVVVVVVVCVVDVPDPDPPVVVVVVVVVVVVVVVVVVVVVVVVVVPPPD

Secondary structure (DSSP, 8-state):
-------------------PPPPP-SHHHHHHHHHHH-TT----HHHHHHHHHHHHHHHHHHHHHHHHHHHHTT-SS--HHHHHHHHHHHS-HHHHHHHHHHHHHHHHHHHHHTT-------HHHHHHHHHHHHHHS---SS-HHHHHHHHHHHHHHHHHHHHHHHHHTTSS--

InterPro domains:
  IPR000164 Histone H3/CENP-A [PS00959] (146-154)
  IPR000164 Histone H3/CENP-A [SM00428] (113-169)
  IPR000558 Histone H2B [PR00621] (26-44)
  IPR000558 Histone H2B [PR00621] (45-65)
  IPR000558 Histone H2B [PR00621] (67-84)
  IPR000558 Histone H2B [PR00621] (84-97)
  IPR000558 Histone H2B [PR00621] (97-110)
  IPR000558 Histone H2B [PTHR23428] (2-111)
  IPR000558 Histone H2B [SM00427] (16-112)
  IPR007125 Core Histone H2A/H2B/H3 domain [PF00125] (8-89)
  IPR007125 Core Histone H2A/H2B/H3 domain [PF00125] (124-166)
  IPR009072 Histone-fold [G3DSA:1.10.20.10] (1-114)
  IPR009072 Histone-fold [G3DSA:1.10.20.1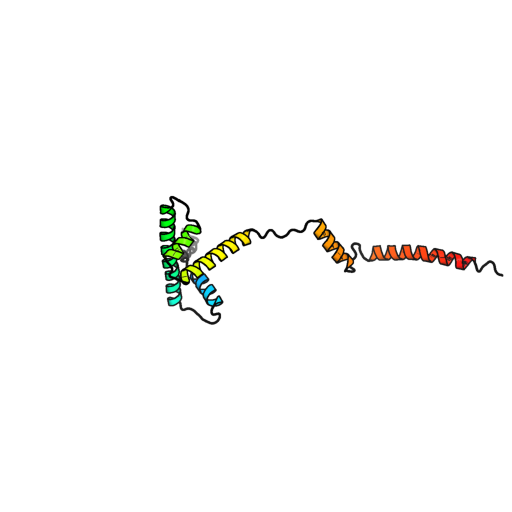0] (117-174)
  IPR009072 Histone-fold [SSF47113] (6-113)
  IPR009072 Histone-fold [SSF47113] (103-166)

pLDDT: mean 80.55, std 18.33, range [38.75, 97.5]

Radius of gyration: 40.56 Å; chains: 1; bounding box: 130×83×65 Å

Sequence (174 aa):
MKKGVKAQKAAKSGDHKRRHPRKKSFASYIYMVLKQIHPYIGISNRAMSIMDSFVYDIFDRLAVEASRLANYSQRTTITSREIQAAVRLLLPGELSKHAVSEGTKAISKYMNGKVKRLHRYRAGTVALREIRRYQKSTELLISKQPFQRLVREVAQEDFRKERFKKKFGKLLQN